Protein AF-A0A4Y2VNT8-F1 (afdb_monomer_lite)

Sequence (106 aa):
MLQHARERRLNVIEGQNHHQIQTFYAARTVLYPIVEEHNCGEMDNFCLKCLGLYFRDEKNTIGIYTHCCHNGNIIEQALVYPVEMKGLMDGSDELSVHFKNNIRSY

Radius of gyration: 24.57 Å; chains: 1; bounding box: 36×56×62 Å

Secondary structure (DSSP, 8-state):
-HHHHHHHHHHHHHHHHHHHHHHHHHHHHHHS------------EE-TTT--EE-GGGB-TTS-BTTSSSSS-----SS---HHHHHHHHT-STTHHHHHHHHT--

pLDDT: mean 75.54, std 9.78, range [48.78, 87.62]

Structure (mmCIF, N/CA/C/O backbone):
data_AF-A0A4Y2VNT8-F1
#
_entry.id   AF-A0A4Y2VNT8-F1
#
loop_
_atom_site.group_PDB
_atom_site.id
_atom_site.type_symbol
_atom_site.label_atom_id
_atom_site.label_alt_id
_atom_site.label_comp_id
_atom_site.label_asym_id
_atom_site.label_entity_id
_atom_site.label_seq_id
_atom_site.pdbx_PDB_ins_code
_atom_site.Cartn_x
_atom_site.Cartn_y
_atom_site.Cartn_z
_atom_site.occupancy
_atom_site.B_iso_or_equiv
_atom_site.auth_seq_id
_atom_site.auth_comp_id
_atom_site.auth_asym_id
_atom_site.auth_atom_id
_atom_site.pdbx_PDB_model_num
ATOM 1 N N . MET A 1 1 ? 4.651 38.439 -46.173 1.00 63.12 1 MET A N 1
ATOM 2 C CA . MET A 1 1 ? 3.188 38.505 -45.921 1.00 63.12 1 MET A CA 1
ATOM 3 C C . MET A 1 1 ? 2.606 37.164 -45.453 1.00 63.12 1 MET A C 1
ATOM 5 O O . MET A 1 1 ? 1.991 37.135 -44.397 1.00 63.12 1 MET A O 1
ATOM 9 N N . LEU A 1 2 ? 2.826 36.052 -46.172 1.00 70.25 2 LEU A N 1
ATOM 10 C CA . LEU A 1 2 ? 2.272 34.722 -45.838 1.00 70.25 2 LEU A CA 1
ATOM 11 C C . LEU A 1 2 ? 2.840 34.076 -44.556 1.00 70.25 2 LEU A C 1
ATOM 13 O O . LEU A 1 2 ? 2.074 33.514 -43.779 1.00 70.25 2 LEU A O 1
ATOM 17 N N . GLN A 1 3 ? 4.149 34.190 -44.303 1.00 70.50 3 GLN A N 1
ATOM 18 C CA . GLN A 1 3 ? 4.780 33.664 -43.078 1.00 70.50 3 GLN A CA 1
ATOM 19 C C . GLN A 1 3 ? 4.243 34.352 -41.819 1.00 70.50 3 GLN A C 1
ATOM 21 O O . GLN A 1 3 ? 3.778 33.680 -40.909 1.00 70.50 3 GLN A O 1
ATOM 26 N N . HIS A 1 4 ? 4.156 35.683 -41.835 1.00 76.00 4 HIS A N 1
ATOM 27 C CA . HIS A 1 4 ? 3.609 36.460 -40.721 1.00 76.00 4 HIS A CA 1
ATOM 28 C C . HIS A 1 4 ? 2.124 36.152 -40.428 1.00 76.00 4 HIS A C 1
ATOM 30 O O . HIS A 1 4 ? 1.672 36.202 -39.287 1.00 76.00 4 HIS A O 1
ATOM 36 N N . ALA A 1 5 ? 1.331 35.810 -41.450 1.00 77.06 5 ALA A N 1
ATOM 37 C CA . ALA A 1 5 ? -0.046 35.349 -41.255 1.00 77.06 5 ALA A CA 1
ATOM 38 C C . ALA A 1 5 ? -0.112 33.923 -40.672 1.00 77.06 5 ALA A C 1
ATOM 40 O O . ALA A 1 5 ? -1.024 33.614 -39.904 1.00 77.06 5 ALA A O 1
ATOM 41 N N . ARG A 1 6 ? 0.854 33.061 -41.016 1.00 80.62 6 ARG A N 1
ATOM 42 C CA . ARG A 1 6 ? 0.971 31.694 -40.491 1.00 80.62 6 ARG A CA 1
ATOM 43 C C . ARG A 1 6 ? 1.437 31.689 -39.031 1.00 80.62 6 ARG A C 1
ATOM 45 O O . ARG A 1 6 ? 0.833 30.992 -38.228 1.00 80.62 6 ARG A O 1
ATOM 52 N N . GLU A 1 7 ? 2.416 32.517 -38.680 1.00 82.00 7 GLU A N 1
ATOM 53 C CA . GLU A 1 7 ? 2.878 32.713 -37.296 1.00 82.00 7 GLU A CA 1
ATOM 54 C C . GLU A 1 7 ? 1.764 33.255 -36.400 1.00 82.00 7 GLU A C 1
ATOM 56 O O . GLU A 1 7 ? 1.499 32.697 -35.342 1.00 82.00 7 GLU A O 1
ATOM 61 N N . ARG A 1 8 ? 1.018 34.274 -36.851 1.00 81.94 8 ARG A N 1
ATOM 62 C CA . ARG A 1 8 ? -0.133 34.778 -36.084 1.00 81.94 8 ARG A CA 1
ATOM 63 C C . ARG A 1 8 ? -1.202 33.711 -35.858 1.00 81.94 8 ARG A C 1
ATOM 65 O O . ARG A 1 8 ? -1.787 33.669 -34.785 1.00 81.94 8 ARG A O 1
ATOM 72 N N . ARG A 1 9 ? -1.446 32.836 -36.838 1.00 82.44 9 ARG A N 1
ATOM 73 C CA . ARG A 1 9 ? -2.377 31.707 -36.678 1.00 82.44 9 ARG A CA 1
ATOM 74 C C . ARG A 1 9 ? -1.874 30.672 -35.674 1.00 82.44 9 ARG A C 1
ATOM 76 O O . ARG A 1 9 ? -2.674 30.204 -34.874 1.00 82.44 9 ARG A O 1
ATOM 83 N N . LEU A 1 10 ? -0.584 30.345 -35.696 1.00 80.50 10 LEU A N 1
ATOM 84 C CA . LEU A 1 10 ? 0.025 29.418 -34.737 1.00 80.50 10 LEU A CA 1
ATOM 85 C C . LEU A 1 10 ? -0.051 29.969 -33.310 1.00 80.50 10 LEU A C 1
ATOM 87 O O . LEU A 1 10 ? -0.552 29.278 -32.432 1.00 80.50 10 LEU A O 1
ATOM 91 N N . ASN A 1 11 ? 0.289 31.244 -33.113 1.00 81.94 11 ASN A N 1
ATOM 92 C CA . ASN A 1 11 ? 0.220 31.894 -31.802 1.00 81.94 11 ASN A CA 1
ATOM 93 C C . ASN A 1 11 ? -1.214 31.940 -31.243 1.00 81.94 11 ASN A C 1
ATOM 95 O O . ASN A 1 11 ? -1.419 31.818 -30.038 1.00 81.94 11 ASN A O 1
ATOM 99 N N . VAL A 1 12 ? -2.224 32.103 -32.109 1.00 82.06 12 VAL A N 1
ATOM 100 C CA . VAL A 1 12 ? -3.638 32.053 -31.700 1.00 82.06 12 VAL A CA 1
ATOM 101 C C . VAL A 1 12 ? -4.037 30.641 -31.264 1.00 82.06 12 VAL A C 1
ATOM 103 O O . VAL A 1 12 ? -4.713 30.499 -30.249 1.00 82.06 12 VAL A O 1
ATOM 106 N N . ILE A 1 13 ? -3.602 29.606 -31.987 1.00 81.31 13 ILE A N 1
ATOM 107 C CA . ILE A 1 13 ? -3.890 28.205 -31.641 1.00 81.31 13 ILE A CA 1
ATOM 108 C C . ILE A 1 13 ? -3.182 27.815 -30.337 1.00 81.31 13 ILE A C 1
ATOM 110 O O . ILE A 1 13 ? -3.798 27.211 -29.464 1.00 81.31 13 ILE A O 1
ATOM 114 N N . GLU A 1 14 ? -1.917 28.197 -30.164 1.00 78.50 14 GLU A N 1
ATOM 115 C CA . GLU A 1 14 ? -1.168 27.965 -28.924 1.00 78.50 14 GLU A CA 1
ATOM 116 C C . GLU A 1 14 ? -1.807 28.682 -27.734 1.00 78.50 14 GLU A C 1
ATOM 118 O O . GLU A 1 14 ? -2.002 28.071 -26.683 1.00 78.50 14 GLU A O 1
ATOM 123 N N . GLY A 1 15 ? -2.218 29.942 -27.907 1.00 82.81 15 GLY A N 1
ATOM 124 C CA . GLY A 1 15 ? -2.935 30.691 -26.875 1.00 82.81 15 GLY A CA 1
ATOM 125 C C . GLY A 1 15 ? -4.277 30.054 -26.499 1.00 82.81 15 GLY A C 1
ATOM 126 O O . GLY A 1 15 ? -4.607 29.956 -25.317 1.00 82.81 15 GLY A O 1
ATOM 127 N N . GLN A 1 16 ? -5.033 29.562 -27.486 1.00 82.88 16 GLN A N 1
ATOM 128 C CA . GLN A 1 16 ? -6.292 28.844 -27.259 1.00 82.88 16 GLN A CA 1
ATOM 129 C C . GLN A 1 16 ? -6.076 27.516 -26.528 1.00 82.88 16 GLN A C 1
ATOM 131 O O . GLN A 1 16 ? -6.805 27.219 -25.581 1.00 82.88 16 GLN A O 1
ATOM 136 N N . ASN A 1 17 ? -5.055 26.749 -26.911 1.00 79.62 17 ASN A N 1
ATOM 137 C CA . ASN A 1 17 ? -4.695 25.503 -26.238 1.00 79.62 17 ASN A CA 1
ATOM 138 C C . ASN A 1 17 ? -4.260 25.754 -24.789 1.00 79.62 17 ASN A C 1
ATOM 140 O O . ASN A 1 17 ? -4.734 25.071 -23.882 1.00 79.62 17 ASN A O 1
ATOM 144 N N . HIS A 1 18 ? -3.425 26.769 -24.543 1.00 80.38 18 HIS A N 1
ATOM 145 C CA . HIS A 1 18 ? -3.021 27.145 -23.188 1.00 80.38 18 HIS A CA 1
ATOM 146 C C . HIS A 1 18 ? -4.217 27.513 -22.310 1.00 80.38 18 HIS A C 1
ATOM 148 O O . HIS A 1 18 ? -4.317 27.031 -21.181 1.00 80.38 18 HIS A O 1
ATOM 154 N N . HIS A 1 19 ? -5.151 28.310 -22.832 1.00 86.12 19 HIS A N 1
ATOM 155 C CA . HIS A 1 19 ? -6.368 28.664 -22.108 1.00 86.12 19 HIS A CA 1
ATOM 156 C C . HIS A 1 19 ? -7.231 27.428 -21.809 1.00 86.12 19 HIS A C 1
ATOM 158 O O . HIS A 1 19 ? -7.741 27.284 -20.697 1.00 86.12 19 HIS A O 1
ATOM 164 N N . GLN A 1 20 ? -7.414 26.520 -22.772 1.00 82.88 20 GLN A N 1
ATOM 165 C CA . GLN A 1 20 ? -8.199 25.296 -22.570 1.00 82.88 20 GLN A CA 1
ATOM 166 C C . GLN A 1 20 ? -7.584 24.389 -21.502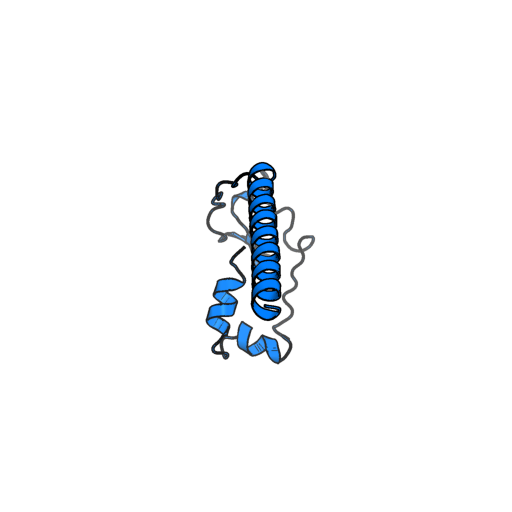 1.00 82.88 20 GLN A C 1
ATOM 168 O O . GLN A 1 20 ? -8.297 23.916 -20.618 1.00 82.88 20 GLN A O 1
ATOM 173 N N . ILE A 1 21 ? -6.264 24.210 -21.532 1.00 80.56 21 ILE A N 1
ATOM 174 C CA . ILE A 1 21 ? -5.527 23.432 -20.533 1.00 80.56 21 ILE A CA 1
ATOM 175 C C . ILE A 1 21 ? -5.665 24.070 -19.143 1.00 80.56 21 ILE A C 1
ATOM 177 O O . ILE A 1 21 ? -5.999 23.381 -18.180 1.00 80.56 21 ILE A O 1
ATOM 181 N N . GLN A 1 22 ? -5.483 25.389 -19.025 1.00 81.56 22 GLN A N 1
ATOM 182 C CA . GLN A 1 22 ? -5.681 26.104 -17.757 1.00 81.56 22 GLN A CA 1
ATOM 183 C C . GLN A 1 22 ? -7.111 25.955 -17.229 1.00 81.56 22 GLN A C 1
ATOM 185 O O . GLN A 1 22 ? -7.306 25.702 -16.043 1.00 81.56 22 GLN A O 1
ATOM 190 N N . THR A 1 23 ? -8.107 26.047 -18.111 1.00 84.31 23 THR A N 1
ATOM 191 C CA . THR A 1 23 ? -9.521 25.872 -17.749 1.00 84.31 23 THR A CA 1
ATOM 192 C C . THR A 1 23 ? -9.792 24.452 -17.253 1.00 84.31 23 THR A C 1
ATOM 194 O O . THR A 1 23 ? -10.501 24.274 -16.266 1.00 84.31 23 THR A O 1
ATOM 197 N N . PHE A 1 24 ? -9.193 23.439 -17.885 1.00 79.12 24 PHE A N 1
ATOM 198 C CA . PHE A 1 24 ? -9.301 22.045 -17.456 1.00 79.12 24 PHE A CA 1
ATOM 199 C C . PHE A 1 24 ? -8.722 21.830 -16.051 1.00 79.12 24 PHE A C 1
ATOM 201 O O . PHE A 1 24 ? -9.385 21.242 -15.196 1.00 79.12 24 PHE A O 1
ATOM 208 N N . TYR A 1 25 ? -7.520 22.346 -15.774 1.00 73.12 25 TYR A N 1
ATOM 209 C CA . TYR A 1 25 ? -6.909 22.226 -14.447 1.00 73.12 25 TYR A CA 1
ATOM 210 C C . TYR A 1 25 ? -7.654 23.033 -13.376 1.00 73.12 25 TYR A C 1
ATOM 212 O O . TYR A 1 25 ? -7.802 22.546 -12.257 1.00 73.12 25 TYR A O 1
ATOM 220 N N . ALA A 1 26 ? -8.189 24.209 -13.715 1.00 77.62 26 ALA A N 1
ATOM 221 C CA . ALA A 1 26 ? -9.023 24.999 -12.809 1.00 77.62 26 ALA A CA 1
ATOM 222 C C . ALA A 1 26 ? -10.375 24.324 -12.509 1.00 77.62 26 ALA A C 1
ATOM 224 O O . ALA A 1 26 ? -10.855 24.368 -11.382 1.00 77.62 26 ALA A O 1
ATOM 225 N N . ALA A 1 27 ? -10.992 23.656 -13.487 1.00 77.06 27 ALA A N 1
ATOM 226 C CA . ALA A 1 27 ? -12.203 22.870 -13.251 1.00 77.06 27 ALA A CA 1
ATOM 227 C C . ALA A 1 27 ? -11.910 21.617 -12.408 1.00 77.06 27 ALA A C 1
ATOM 229 O O . ALA A 1 27 ? -12.705 21.255 -11.540 1.00 77.06 27 ALA A O 1
ATOM 230 N N . ARG A 1 28 ? -10.749 20.979 -12.616 1.00 73.50 28 ARG A N 1
ATOM 231 C CA . ARG A 1 28 ? -10.302 19.826 -11.824 1.00 73.50 28 ARG A CA 1
ATOM 232 C C . ARG A 1 28 ? -10.145 20.172 -10.345 1.00 73.50 28 ARG A C 1
ATOM 234 O O . ARG A 1 28 ? -10.565 19.366 -9.528 1.00 73.50 28 ARG A O 1
ATOM 241 N N . THR A 1 29 ? -9.579 21.325 -9.990 1.00 64.56 29 THR A N 1
ATOM 242 C CA . THR A 1 29 ? -9.424 21.725 -8.576 1.00 64.56 29 THR A CA 1
ATOM 243 C C . THR A 1 29 ? -10.756 22.030 -7.890 1.00 64.56 29 THR A C 1
ATOM 245 O O . THR A 1 29 ? -10.866 21.854 -6.681 1.00 64.56 29 THR A O 1
ATOM 248 N N . VAL A 1 30 ? -11.777 22.451 -8.644 1.00 73.56 30 VAL A N 1
ATOM 249 C CA . VAL A 1 30 ? -13.142 22.647 -8.127 1.00 73.56 30 VAL A CA 1
ATOM 250 C C . VAL A 1 30 ? -13.873 21.312 -7.954 1.00 73.56 30 VAL A C 1
ATOM 252 O O . VAL A 1 30 ? -14.609 21.140 -6.986 1.00 73.56 30 VAL A O 1
ATOM 255 N N . LEU A 1 31 ? -13.678 20.364 -8.878 1.00 69.31 31 LEU A N 1
ATOM 256 C CA . LEU A 1 31 ? -14.350 19.059 -8.850 1.00 69.31 31 LEU A CA 1
ATOM 257 C C . LEU A 1 31 ? -13.681 18.060 -7.889 1.00 69.31 31 LEU A C 1
ATOM 259 O O . LEU A 1 31 ? -14.360 17.241 -7.276 1.00 69.31 31 LEU A O 1
ATOM 263 N N . TYR A 1 32 ? -12.359 18.145 -7.752 1.00 67.88 32 TYR A N 1
ATOM 264 C CA . TYR A 1 32 ? -11.536 17.355 -6.843 1.00 67.88 32 TYR A CA 1
ATOM 265 C C . TYR A 1 32 ? -10.741 18.327 -5.966 1.00 67.88 32 TYR A C 1
ATOM 267 O O . TYR A 1 32 ? -9.623 18.699 -6.344 1.00 67.88 32 TYR A O 1
ATOM 275 N N . PRO A 1 33 ? -11.312 18.790 -4.836 1.00 71.25 33 PRO A N 1
ATOM 276 C CA . PRO A 1 33 ? -10.572 19.633 -3.909 1.00 71.25 33 PRO A CA 1
ATOM 277 C C . PRO A 1 33 ? -9.279 18.922 -3.511 1.00 71.25 33 PRO A C 1
ATOM 279 O O . PRO A 1 33 ? -9.234 17.691 -3.462 1.00 71.25 33 PRO A O 1
ATOM 282 N N . ILE A 1 34 ? -8.226 19.699 -3.255 1.00 70.75 34 ILE A N 1
ATOM 283 C CA . ILE A 1 34 ? -6.964 19.168 -2.739 1.00 70.75 34 ILE A CA 1
ATOM 284 C C . ILE A 1 34 ? -7.302 18.435 -1.440 1.00 70.75 34 ILE A C 1
ATOM 286 O O . ILE A 1 34 ? -7.673 19.062 -0.449 1.00 70.75 34 ILE A O 1
ATOM 290 N N . VAL A 1 35 ? -7.265 17.106 -1.487 1.00 68.62 35 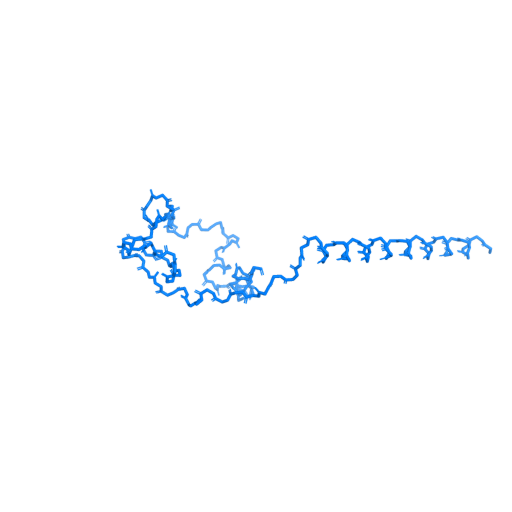VAL A N 1
ATOM 291 C CA . VAL A 1 35 ? -7.476 16.265 -0.315 1.00 68.62 35 VAL A CA 1
ATOM 292 C C . VAL A 1 35 ? -6.206 16.389 0.512 1.00 68.62 35 VAL A C 1
ATOM 294 O O . VAL A 1 35 ? -5.116 16.181 -0.019 1.00 68.62 35 VAL A O 1
ATOM 297 N N . GLU A 1 36 ? -6.334 16.787 1.776 1.00 72.88 36 GLU A N 1
ATOM 298 C CA . GLU A 1 36 ? -5.187 16.811 2.679 1.00 72.88 36 GLU A CA 1
ATOM 299 C C . GLU A 1 36 ? -4.576 15.410 2.751 1.00 72.88 36 GLU A C 1
ATOM 301 O O . GLU A 1 36 ? -5.293 14.415 2.898 1.00 72.88 36 GLU A O 1
ATOM 306 N N . GLU A 1 37 ? -3.251 15.331 2.618 1.00 72.25 37 GLU A N 1
ATOM 307 C CA . GLU A 1 37 ? -2.531 14.072 2.759 1.00 72.25 37 GLU A CA 1
ATOM 308 C C . GLU A 1 37 ? -2.773 13.520 4.166 1.00 72.25 37 GLU A C 1
ATOM 310 O O . GLU A 1 37 ? -2.323 14.076 5.170 1.00 72.25 37 GLU A O 1
ATOM 315 N N . HIS A 1 38 ? -3.523 12.422 4.245 1.00 77.88 38 HIS A N 1
ATOM 316 C CA . HIS A 1 38 ? -3.756 11.737 5.502 1.00 77.88 38 HIS A CA 1
ATOM 317 C C . HIS A 1 38 ? -2.649 10.710 5.730 1.00 77.88 38 HIS A C 1
ATOM 319 O O . HIS A 1 38 ? -2.493 9.764 4.960 1.00 77.88 38 HIS A O 1
ATOM 325 N N . ASN A 1 39 ? -1.877 10.896 6.800 1.00 79.19 39 ASN A N 1
ATOM 326 C CA . ASN A 1 39 ? -0.864 9.931 7.203 1.00 79.19 39 ASN A CA 1
ATOM 327 C C . ASN A 1 39 ? -1.530 8.728 7.895 1.00 79.19 39 ASN A C 1
ATOM 329 O O . ASN A 1 39 ? -1.996 8.846 9.028 1.00 79.19 39 ASN A O 1
ATOM 333 N N . CYS A 1 40 ? -1.522 7.571 7.229 1.00 80.25 40 CYS A N 1
ATOM 334 C CA . CYS A 1 40 ? -2.045 6.299 7.747 1.00 80.25 40 CYS A CA 1
ATOM 335 C C . CYS A 1 40 ? -1.101 5.584 8.742 1.00 80.25 40 CYS A C 1
ATOM 337 O O . CYS A 1 40 ? -1.396 4.475 9.192 1.00 80.25 40 CYS A O 1
ATOM 339 N N . GLY A 1 41 ? 0.035 6.196 9.088 1.00 85.75 41 GLY A N 1
ATOM 340 C CA . GLY A 1 41 ? 1.086 5.624 9.928 1.00 85.75 41 GLY A CA 1
ATOM 341 C C . GLY A 1 41 ? 2.063 4.726 9.163 1.00 85.75 41 GLY A C 1
ATOM 342 O O . GLY A 1 41 ? 2.019 4.619 7.940 1.00 85.75 41 GLY A O 1
ATOM 343 N N . GLU A 1 42 ? 2.966 4.074 9.897 1.00 85.69 42 GLU A N 1
ATOM 344 C CA . GLU A 1 42 ? 3.932 3.122 9.335 1.00 85.69 42 GLU A CA 1
ATOM 345 C C . GLU A 1 42 ? 3.251 1.791 8.957 1.00 85.69 42 GLU A C 1
ATOM 347 O O . GLU A 1 42 ? 2.418 1.266 9.700 1.00 85.69 42 GLU A O 1
ATOM 352 N N . MET A 1 43 ? 3.626 1.215 7.811 1.00 84.56 43 MET A N 1
ATOM 353 C CA . MET A 1 43 ? 3.115 -0.076 7.320 1.00 84.56 43 MET A CA 1
ATOM 354 C C . MET A 1 43 ? 3.976 -1.242 7.841 1.00 84.56 43 MET A C 1
ATOM 356 O O . MET A 1 43 ? 4.626 -1.957 7.077 1.00 84.56 43 MET A O 1
ATOM 360 N N . ASP A 1 44 ? 4.043 -1.391 9.163 1.00 85.31 44 ASP A N 1
ATOM 361 C CA . ASP A 1 44 ? 4.966 -2.293 9.869 1.00 85.31 44 ASP A CA 1
ATOM 362 C C . ASP A 1 44 ? 4.300 -3.560 10.431 1.00 85.31 44 ASP A C 1
ATOM 364 O O . ASP A 1 44 ? 4.975 -4.474 10.918 1.00 85.31 44 ASP A O 1
ATOM 368 N N . ASN A 1 45 ? 2.970 -3.653 10.373 1.00 84.06 45 ASN A N 1
ATOM 369 C CA . ASN A 1 45 ? 2.274 -4.778 10.964 1.00 84.06 45 ASN A CA 1
ATOM 370 C C . ASN A 1 45 ? 2.208 -5.945 9.972 1.00 84.06 45 ASN A C 1
ATOM 372 O O . ASN A 1 45 ? 1.484 -5.901 8.980 1.00 84.06 45 ASN A O 1
ATOM 376 N N . PHE A 1 46 ? 2.894 -7.041 10.286 1.00 82.00 46 PHE A N 1
ATOM 377 C CA . PHE A 1 46 ? 2.945 -8.214 9.420 1.00 82.00 46 PHE A CA 1
ATOM 378 C C . PHE A 1 46 ? 1.983 -9.324 9.859 1.00 82.00 46 PHE A C 1
ATOM 380 O O . PHE A 1 46 ? 1.777 -9.603 11.043 1.00 82.00 46 PHE A O 1
ATOM 387 N N . CYS A 1 47 ? 1.392 -9.995 8.879 1.00 78.38 47 CYS A N 1
ATOM 388 C CA . CYS A 1 47 ? 0.533 -11.151 9.082 1.00 78.38 47 CYS A CA 1
ATOM 389 C C . CYS A 1 47 ? 1.403 -12.414 9.162 1.00 78.38 47 CYS A C 1
ATOM 391 O O . CYS A 1 47 ? 1.976 -12.834 8.164 1.00 78.38 47 CYS A O 1
ATOM 393 N N . LEU A 1 48 ? 1.486 -13.065 10.326 1.00 79.75 48 LEU A N 1
ATOM 394 C CA . LEU A 1 48 ? 2.384 -14.215 10.560 1.00 79.75 48 LEU A CA 1
ATOM 395 C C . LEU A 1 48 ? 2.170 -15.416 9.619 1.00 79.75 48 LEU A C 1
ATOM 397 O O . LEU A 1 48 ? 3.037 -16.279 9.522 1.00 79.75 48 LEU A O 1
ATOM 401 N N . LYS A 1 49 ? 1.019 -15.492 8.942 1.00 75.88 49 LYS A N 1
ATOM 402 C CA . LYS A 1 49 ? 0.638 -16.629 8.096 1.00 75.88 49 LYS A CA 1
ATOM 403 C C . LYS A 1 49 ? 0.966 -16.442 6.606 1.00 75.88 49 LYS A C 1
ATOM 405 O O . LYS A 1 49 ? 1.317 -17.427 5.970 1.00 75.88 49 LYS A O 1
ATOM 410 N N . CYS A 1 50 ? 0.884 -15.230 6.047 1.00 76.88 50 CYS A N 1
ATOM 411 C CA . CYS A 1 50 ? 1.284 -14.959 4.650 1.00 76.88 50 CYS A CA 1
ATOM 412 C C . CYS A 1 50 ? 2.369 -13.887 4.515 1.00 76.88 50 CYS A C 1
ATOM 414 O O . CYS A 1 50 ? 2.689 -13.490 3.402 1.00 76.88 50 CYS A O 1
ATOM 416 N N . LEU A 1 51 ? 2.893 -13.392 5.638 1.00 76.31 51 LEU A N 1
ATOM 417 C CA . LEU A 1 51 ? 3.919 -12.351 5.731 1.00 76.31 51 LEU A CA 1
ATOM 418 C C . LEU A 1 51 ? 3.543 -11.005 5.086 1.00 76.31 51 LEU A C 1
ATOM 420 O O . LEU A 1 51 ? 4.398 -10.139 4.942 1.00 76.31 51 LEU A O 1
ATOM 424 N N . GLY A 1 52 ? 2.265 -10.798 4.748 1.00 78.94 52 GLY A N 1
ATOM 425 C CA . GLY A 1 52 ? 1.776 -9.527 4.211 1.00 78.94 52 GLY A CA 1
ATOM 426 C C . GLY A 1 52 ? 1.918 -8.393 5.227 1.00 78.94 52 GLY A C 1
ATOM 427 O O . GLY A 1 52 ? 1.683 -8.614 6.417 1.00 78.94 52 GLY A O 1
ATOM 428 N N . LEU A 1 53 ? 2.299 -7.209 4.748 1.00 82.25 53 LEU A N 1
ATOM 429 C CA . LEU A 1 53 ? 2.385 -5.971 5.526 1.00 82.25 53 LEU A CA 1
ATOM 430 C C . LEU A 1 53 ? 1.065 -5.205 5.444 1.00 82.25 53 LEU A C 1
ATOM 432 O O . LEU A 1 53 ? 0.448 -5.158 4.382 1.00 82.25 53 LEU A O 1
ATOM 436 N N . TYR A 1 54 ? 0.668 -4.609 6.562 1.00 82.25 54 TYR A N 1
ATOM 437 C CA . TYR A 1 54 ? -0.591 -3.895 6.730 1.00 82.25 54 TYR A CA 1
ATOM 438 C C . TYR A 1 54 ? -0.373 -2.638 7.573 1.00 82.25 54 TYR A C 1
ATOM 440 O O . TYR A 1 54 ? 0.527 -2.590 8.423 1.00 82.25 54 TYR A O 1
ATOM 448 N N . PHE A 1 55 ? -1.224 -1.637 7.372 1.00 87.62 55 PHE A N 1
ATOM 449 C CA . PHE A 1 55 ? -1.323 -0.512 8.296 1.00 87.62 55 PHE A CA 1
ATOM 450 C C . PHE A 1 55 ? -2.052 -0.951 9.563 1.00 87.62 55 PHE A C 1
ATOM 452 O O . PHE A 1 55 ? -2.906 -1.843 9.556 1.00 87.62 55 PHE A O 1
ATOM 459 N N . ARG A 1 56 ? -1.738 -0.296 10.681 1.00 85.12 56 ARG A N 1
ATOM 460 C CA . ARG A 1 56 ? -2.343 -0.623 11.978 1.00 85.12 56 ARG A CA 1
ATOM 461 C C . ARG A 1 56 ? -3.872 -0.566 11.941 1.00 85.12 56 ARG A C 1
ATOM 463 O O . ARG A 1 56 ? -4.529 -1.435 12.513 1.00 85.12 56 ARG A O 1
ATOM 470 N N . ASP A 1 57 ? -4.410 0.429 11.246 1.00 85.44 57 ASP A N 1
ATOM 471 C CA . ASP A 1 57 ? -5.837 0.746 11.249 1.00 85.44 57 ASP A CA 1
ATOM 472 C C . ASP A 1 57 ? -6.645 -0.126 10.262 1.00 85.44 57 ASP A C 1
ATOM 474 O O . ASP A 1 57 ? -7.871 -0.079 10.247 1.00 85.44 57 ASP A O 1
ATOM 478 N N . GLU A 1 58 ? -5.979 -0.994 9.490 1.00 85.38 58 GLU A N 1
ATOM 479 C CA . GLU A 1 58 ? -6.632 -2.011 8.650 1.00 85.38 58 GLU A CA 1
ATOM 480 C C . GLU A 1 58 ? -7.132 -3.222 9.457 1.00 85.38 58 GLU A C 1
ATOM 482 O O . GLU A 1 58 ? -7.893 -4.049 8.941 1.00 85.38 58 GLU A O 1
ATOM 487 N N . LYS A 1 59 ? -6.724 -3.360 10.729 1.00 84.75 59 LYS A N 1
ATOM 488 C CA . LYS A 1 59 ? -7.307 -4.364 11.628 1.00 84.75 59 LYS A CA 1
ATOM 489 C C . LYS A 1 59 ? -8.729 -3.960 11.984 1.00 84.75 59 LYS A C 1
ATOM 491 O O . LYS A 1 59 ? -8.987 -2.850 12.440 1.00 84.75 59 LYS A O 1
ATOM 496 N N . ASN A 1 60 ? -9.652 -4.907 11.875 1.00 83.00 60 ASN A N 1
ATOM 497 C CA . ASN A 1 60 ? -10.983 -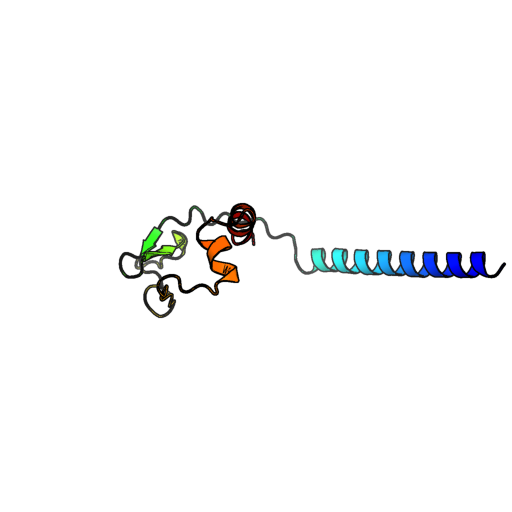4.716 12.434 1.00 83.00 60 ASN A CA 1
ATOM 498 C C . ASN A 1 60 ? -10.943 -4.680 13.978 1.00 83.00 60 ASN A C 1
ATOM 500 O O . ASN A 1 60 ? -9.927 -4.976 14.608 1.00 83.00 60 ASN A O 1
ATOM 504 N N . THR A 1 61 ? -12.082 -4.388 14.608 1.00 85.94 61 THR A N 1
ATOM 505 C CA . THR A 1 61 ? -12.231 -4.378 16.079 1.00 85.94 61 THR A CA 1
ATOM 506 C C . THR A 1 61 ? -11.924 -5.722 16.749 1.00 85.94 61 THR A C 1
ATOM 508 O O . THR A 1 61 ? -11.703 -5.774 17.955 1.00 85.94 61 THR A O 1
ATOM 511 N N . ILE A 1 62 ? -11.889 -6.806 15.973 1.00 82.94 62 ILE A N 1
ATOM 512 C CA . ILE A 1 62 ? -11.569 -8.171 16.409 1.00 82.94 62 ILE A CA 1
ATOM 513 C C . ILE A 1 62 ? -10.049 -8.435 16.299 1.00 82.94 62 ILE A C 1
ATOM 515 O O . ILE A 1 62 ? -9.553 -9.463 16.751 1.00 82.94 62 ILE A O 1
ATOM 519 N N . GLY A 1 63 ? -9.278 -7.499 15.737 1.00 81.56 63 GLY A N 1
ATOM 520 C CA . GLY A 1 63 ? -7.829 -7.600 15.568 1.00 81.56 63 GLY A CA 1
ATOM 521 C C . GLY A 1 63 ? -7.395 -8.401 14.338 1.00 81.56 63 GLY A C 1
ATOM 522 O O . GLY A 1 63 ? -6.235 -8.801 14.253 1.00 81.56 63 GLY A O 1
ATOM 523 N N . ILE A 1 64 ? -8.304 -8.649 13.391 1.00 78.12 64 ILE A N 1
ATOM 524 C CA . ILE A 1 64 ? -8.060 -9.439 12.178 1.00 78.12 64 ILE A CA 1
ATOM 525 C C . ILE A 1 64 ? -8.054 -8.519 10.955 1.00 78.12 64 ILE A C 1
ATOM 527 O O . ILE A 1 64 ? -8.909 -7.646 10.809 1.00 78.12 64 ILE A O 1
ATOM 531 N N . TYR A 1 65 ? -7.121 -8.767 10.039 1.00 79.81 65 TYR A N 1
ATOM 532 C CA . TYR A 1 65 ? -7.135 -8.177 8.705 1.00 79.81 65 TYR A CA 1
ATOM 533 C C . TYR A 1 65 ? -8.162 -8.889 7.837 1.00 79.81 65 TYR A C 1
ATOM 535 O O . TYR A 1 65 ? -8.012 -10.074 7.525 1.00 79.81 65 TYR A O 1
ATOM 543 N N . THR A 1 66 ? -9.196 -8.161 7.432 1.00 71.31 66 THR A N 1
ATOM 544 C CA . THR A 1 66 ? -10.314 -8.688 6.635 1.00 71.31 66 THR A CA 1
ATOM 545 C C . THR A 1 66 ? -9.865 -9.315 5.313 1.00 71.31 66 THR A C 1
ATOM 547 O O . THR A 1 66 ? -10.517 -10.236 4.828 1.00 71.31 66 THR A O 1
ATOM 550 N N . HIS A 1 67 ? -8.722 -8.880 4.777 1.00 70.25 67 HIS A N 1
ATOM 551 C CA . HIS A 1 67 ? -8.162 -9.338 3.507 1.00 70.25 67 HIS A CA 1
ATOM 552 C C . HIS A 1 67 ? -6.806 -10.071 3.638 1.00 70.25 67 HIS A C 1
ATOM 554 O O . HIS A 1 67 ? -6.053 -10.116 2.674 1.00 70.25 67 HIS A O 1
ATOM 560 N N . CYS A 1 68 ? -6.437 -10.668 4.783 1.00 76.50 68 CYS A N 1
ATOM 561 C CA . CYS A 1 68 ? -5.177 -11.441 4.873 1.00 76.50 68 CYS A CA 1
ATOM 562 C C . CYS A 1 68 ? -5.319 -12.932 4.469 1.00 76.50 68 CYS A C 1
ATOM 564 O O . CYS A 1 68 ? -6.357 -13.563 4.670 1.00 76.50 68 CYS A O 1
ATOM 566 N N . CYS A 1 69 ? -4.230 -13.515 3.940 1.00 65.38 69 CYS A N 1
ATOM 567 C CA . CYS A 1 69 ? -3.924 -14.953 3.776 1.00 65.38 69 CYS A CA 1
ATOM 568 C C . CYS A 1 69 ? -4.753 -15.822 2.834 1.00 65.38 69 CYS A C 1
ATOM 570 O O . CYS A 1 69 ? -4.258 -16.899 2.520 1.00 65.38 69 CYS A O 1
ATOM 572 N N . HIS A 1 70 ? -5.967 -15.432 2.445 1.00 62.78 70 HIS A N 1
ATOM 573 C CA . HIS A 1 70 ? -6.494 -15.654 1.095 1.00 62.78 70 HIS A CA 1
ATOM 574 C C . HIS A 1 70 ? -8.008 -15.346 0.936 1.00 62.78 70 HIS A C 1
ATOM 576 O O . HIS A 1 70 ? -8.804 -16.209 0.576 1.00 62.78 70 HIS A O 1
ATOM 582 N N . ASN A 1 71 ? -8.412 -14.100 1.205 1.00 58.19 71 ASN A N 1
ATOM 583 C CA . ASN A 1 71 ? -9.089 -13.280 0.178 1.00 58.19 71 ASN A CA 1
ATOM 584 C C . ASN A 1 71 ? -8.709 -11.789 0.305 1.00 58.19 71 ASN A C 1
ATOM 586 O O . ASN A 1 71 ? -9.519 -10.870 0.174 1.00 58.19 7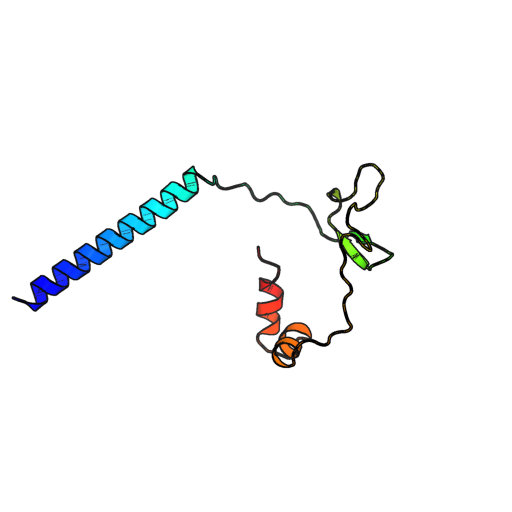1 ASN A O 1
ATOM 590 N N . GLY A 1 72 ? -7.411 -11.608 0.560 1.00 57.91 72 GLY A N 1
ATOM 591 C CA . GLY A 1 72 ? -6.500 -10.756 -0.200 1.00 57.91 72 GLY A CA 1
ATOM 592 C C . GLY A 1 72 ? -5.260 -11.608 -0.501 1.00 57.91 72 GLY A C 1
ATOM 593 O O . GLY A 1 72 ? -4.404 -11.841 0.354 1.00 57.91 72 GLY A O 1
ATOM 594 N N . ASN A 1 73 ? -5.234 -12.209 -1.692 1.00 50.41 73 ASN A N 1
ATOM 595 C CA . ASN A 1 73 ? -4.262 -13.245 -2.034 1.00 50.41 73 ASN A CA 1
ATOM 596 C C . ASN A 1 73 ? -3.027 -12.637 -2.692 1.00 50.41 73 ASN A C 1
ATOM 598 O O . ASN A 1 73 ? -3.110 -12.245 -3.849 1.00 50.41 73 ASN A O 1
ATOM 602 N N . ILE A 1 74 ? -1.870 -12.666 -2.022 1.00 50.94 74 ILE A N 1
ATOM 603 C CA . ILE A 1 74 ? -0.570 -12.630 -2.705 1.00 50.94 74 ILE A CA 1
ATOM 604 C C . ILE A 1 74 ? 0.124 -13.961 -2.431 1.00 50.94 74 ILE A C 1
ATOM 606 O O . ILE A 1 74 ? 0.456 -14.281 -1.292 1.00 50.94 74 ILE A O 1
ATOM 610 N N . ILE A 1 75 ? 0.291 -14.749 -3.490 1.00 52.00 75 ILE A N 1
ATOM 611 C CA . ILE A 1 75 ? 1.297 -15.806 -3.544 1.00 52.00 75 ILE A CA 1
ATOM 612 C C . ILE A 1 75 ? 2.485 -15.160 -4.242 1.00 52.00 75 ILE A C 1
ATOM 614 O O . ILE A 1 75 ? 2.447 -14.964 -5.457 1.00 52.00 75 ILE A O 1
ATOM 618 N N . GLU A 1 76 ? 3.517 -14.794 -3.486 1.00 50.44 76 GLU A N 1
ATOM 619 C CA . GLU A 1 76 ? 4.790 -14.411 -4.087 1.00 50.44 76 GLU A CA 1
ATOM 620 C C . GLU A 1 76 ? 5.414 -15.688 -4.656 1.00 50.44 76 GLU A C 1
ATOM 622 O O . GLU A 1 76 ? 6.018 -16.496 -3.949 1.00 50.44 76 GLU A O 1
ATOM 627 N N . GLN A 1 77 ? 5.162 -15.935 -5.943 1.00 48.78 77 GLN A N 1
ATOM 628 C CA . GLN A 1 77 ? 5.896 -16.953 -6.679 1.00 48.78 77 GLN A CA 1
ATOM 629 C C . GLN A 1 77 ? 7.364 -16.555 -6.624 1.00 48.78 77 GLN A C 1
ATO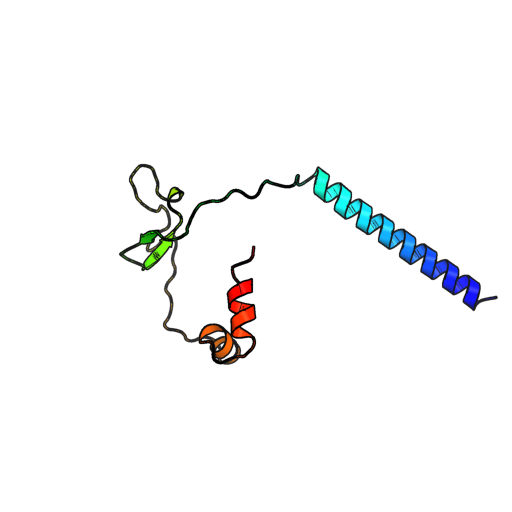M 631 O O . GLN A 1 77 ? 7.690 -15.411 -6.929 1.00 48.78 77 GLN A O 1
ATOM 636 N N . ALA A 1 78 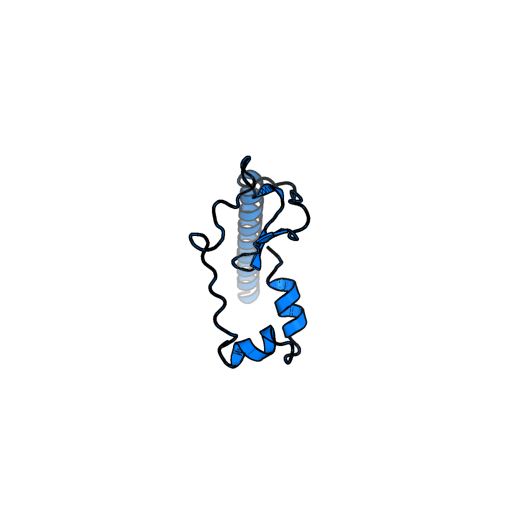? 8.224 -17.484 -6.210 1.00 54.94 78 ALA A N 1
ATOM 637 C CA . ALA A 1 78 ? 9.659 -17.284 -6.092 1.00 54.94 78 ALA A CA 1
ATOM 638 C C . ALA A 1 78 ? 10.235 -16.641 -7.368 1.00 54.94 78 ALA A C 1
ATOM 640 O O . ALA A 1 78 ? 10.502 -17.342 -8.335 1.00 54.94 78 ALA A O 1
ATOM 641 N N . LEU A 1 79 ? 10.362 -15.310 -7.352 1.00 57.34 79 LEU A N 1
ATOM 642 C CA . LEU A 1 79 ? 11.116 -14.420 -8.238 1.00 57.34 79 LEU A CA 1
ATOM 643 C C . LEU A 1 79 ? 11.427 -14.988 -9.641 1.00 57.34 79 LEU A C 1
ATOM 645 O O . LEU A 1 79 ? 12.586 -15.016 -10.050 1.00 57.34 79 LEU A O 1
ATOM 649 N N . VAL A 1 80 ? 10.417 -15.405 -10.413 1.00 63.56 80 VAL A N 1
ATOM 650 C CA . VAL A 1 80 ? 10.565 -15.550 -11.872 1.00 63.56 80 VAL A CA 1
ATOM 651 C C . VAL A 1 80 ? 10.037 -14.272 -12.502 1.00 63.56 80 VAL A C 1
ATOM 653 O O . VAL A 1 80 ? 8.997 -14.242 -13.153 1.00 63.56 80 VAL A O 1
ATOM 656 N N . TYR A 1 81 ? 10.742 -13.174 -12.246 1.00 68.25 81 TYR A N 1
ATOM 657 C CA . TYR A 1 81 ? 10.546 -11.980 -13.050 1.00 68.25 81 TYR A CA 1
ATOM 658 C C . TYR A 1 81 ? 10.986 -12.290 -14.487 1.00 68.25 81 TYR A C 1
ATOM 660 O O . TYR A 1 81 ? 11.992 -12.991 -14.663 1.00 68.25 81 TYR A O 1
ATOM 668 N N . PRO A 1 82 ? 10.283 -11.770 -15.512 1.00 74.75 82 PRO A N 1
ATOM 669 C CA . PRO A 1 82 ? 10.839 -11.688 -16.858 1.00 74.75 82 PRO A CA 1
ATOM 670 C C . PRO A 1 82 ? 12.259 -11.120 -16.782 1.00 74.75 82 PRO A C 1
ATOM 672 O O . PRO A 1 82 ? 12.543 -10.289 -15.910 1.00 74.75 82 PRO A O 1
ATOM 675 N N . VAL A 1 83 ? 13.168 -11.596 -17.634 1.00 71.94 83 VAL A N 1
ATOM 676 C CA . VAL A 1 83 ? 14.603 -11.271 -17.535 1.00 71.94 83 VAL A CA 1
ATOM 677 C C . VAL A 1 83 ? 14.845 -9.759 -17.500 1.00 71.94 83 VAL A C 1
ATOM 679 O O . VAL A 1 83 ? 15.736 -9.290 -16.797 1.00 71.94 83 VAL A O 1
ATOM 682 N N . GLU A 1 84 ? 13.978 -9.005 -18.169 1.00 76.44 84 GLU A N 1
ATOM 683 C CA . GLU A 1 84 ? 13.973 -7.549 -18.253 1.00 76.44 84 GLU A CA 1
ATOM 684 C C . GLU A 1 84 ? 13.692 -6.875 -16.902 1.00 76.44 84 GLU A C 1
ATOM 686 O O . GLU A 1 84 ? 14.225 -5.810 -16.614 1.00 76.44 84 GLU A O 1
ATOM 691 N N . MET A 1 85 ? 12.865 -7.487 -16.051 1.00 78.44 85 MET A N 1
ATOM 692 C CA . MET A 1 85 ? 12.476 -6.931 -14.749 1.00 78.44 85 MET A CA 1
ATOM 693 C C . MET A 1 85 ? 13.330 -7.459 -13.598 1.00 78.44 85 MET A C 1
ATOM 695 O O . MET A 1 85 ? 13.318 -6.888 -12.507 1.00 78.44 85 MET A O 1
ATOM 699 N N . LYS A 1 86 ? 14.082 -8.541 -13.823 1.00 81.88 86 LYS A N 1
ATOM 700 C CA . LYS A 1 86 ? 14.900 -9.164 -12.783 1.00 81.88 86 LYS A CA 1
ATOM 701 C C . LYS A 1 86 ? 15.935 -8.186 -12.227 1.00 81.88 86 LYS A C 1
ATOM 703 O O . LYS A 1 86 ? 15.997 -8.037 -11.011 1.00 81.88 86 LYS A O 1
ATOM 708 N N . GLY A 1 87 ? 16.640 -7.467 -13.105 1.00 82.06 87 GLY A N 1
ATOM 709 C CA . GLY A 1 87 ? 17.662 -6.496 -12.703 1.00 82.06 87 GLY A CA 1
ATOM 710 C C . GLY A 1 87 ? 17.110 -5.331 -11.878 1.00 82.06 87 GLY A C 1
ATOM 711 O O . GLY A 1 87 ? 17.685 -4.938 -10.858 1.00 82.06 87 GLY A O 1
ATOM 712 N N . LEU A 1 88 ? 15.925 -4.847 -12.265 1.00 84.50 88 LEU A N 1
ATOM 713 C CA . LEU A 1 88 ? 15.193 -3.793 -11.557 1.00 84.50 88 LEU A CA 1
ATOM 714 C C . LEU A 1 88 ? 14.784 -4.221 -10.138 1.00 84.50 88 LEU A C 1
ATOM 716 O O . LEU A 1 88 ? 14.854 -3.436 -9.189 1.00 84.50 88 LEU A O 1
ATOM 720 N N . MET A 1 89 ? 14.382 -5.482 -9.979 1.00 81.62 89 MET A N 1
ATOM 721 C CA . MET A 1 89 ? 13.908 -6.023 -8.705 1.00 81.62 89 MET A CA 1
ATOM 722 C C . MET A 1 89 ? 15.049 -6.476 -7.780 1.00 81.62 89 MET A C 1
ATOM 724 O O . MET A 1 89 ? 15.022 -6.168 -6.582 1.00 81.62 89 MET A O 1
ATOM 728 N N . ASP A 1 90 ? 16.073 -7.156 -8.306 1.00 81.06 90 ASP A N 1
ATOM 729 C CA . ASP A 1 90 ? 17.212 -7.668 -7.527 1.00 81.06 90 ASP A CA 1
ATOM 730 C C . ASP A 1 90 ? 18.286 -6.607 -7.225 1.00 81.06 90 ASP A C 1
ATOM 732 O O . ASP A 1 90 ? 19.108 -6.800 -6.330 1.00 81.06 90 ASP A O 1
ATOM 736 N N . GLY A 1 91 ? 18.209 -5.442 -7.875 1.00 78.56 91 GLY A N 1
ATOM 737 C CA . GLY A 1 91 ? 19.116 -4.320 -7.632 1.00 78.56 91 GLY A CA 1
ATOM 738 C C . GLY A 1 91 ? 20.410 -4.369 -8.441 1.00 78.56 91 GLY A C 1
ATOM 739 O O . GLY A 1 91 ? 21.328 -3.619 -8.123 1.00 78.56 91 GLY A O 1
ATOM 740 N N . SER A 1 92 ? 20.501 -5.239 -9.450 1.00 82.44 92 SER A N 1
ATOM 741 C CA . SER A 1 92 ? 21.660 -5.312 -10.348 1.00 82.44 92 SER A CA 1
ATOM 742 C C . SER A 1 92 ? 21.651 -4.271 -11.476 1.00 82.44 92 SER A C 1
ATOM 744 O O . SER A 1 92 ? 22.692 -4.061 -12.096 1.00 82.44 92 SER A O 1
ATOM 746 N N . ASP A 1 93 ? 20.522 -3.599 -11.724 1.00 84.56 93 ASP A N 1
ATOM 747 C CA . ASP A 1 93 ? 20.393 -2.511 -12.701 1.00 84.56 93 ASP A CA 1
ATOM 748 C C . ASP A 1 93 ? 20.581 -1.122 -12.048 1.00 84.56 93 ASP A C 1
ATOM 750 O O . ASP A 1 93 ? 20.202 -0.884 -10.899 1.00 84.56 93 ASP A O 1
ATOM 754 N N . GLU A 1 94 ? 21.163 -0.173 -12.782 1.00 85.56 94 GLU A N 1
ATOM 755 C CA . GLU A 1 94 ? 21.381 1.205 -12.316 1.00 85.56 94 GLU A CA 1
ATOM 756 C C . GLU A 1 94 ? 20.051 1.942 -12.053 1.00 85.56 94 GLU A C 1
ATOM 758 O O . GLU A 1 94 ? 19.935 2.758 -11.133 1.00 85.56 94 GLU A O 1
ATOM 763 N N . LEU A 1 95 ? 19.001 1.595 -12.801 1.00 84.06 95 LEU A N 1
ATOM 764 C CA . LEU A 1 95 ? 17.652 2.136 -12.658 1.00 84.06 95 LEU A CA 1
ATOM 765 C C . LEU A 1 95 ? 16.880 1.518 -11.487 1.00 84.06 95 LEU A C 1
ATOM 767 O O . LEU A 1 95 ? 15.823 2.041 -11.125 1.00 84.06 95 LEU A O 1
ATOM 771 N N . SER A 1 96 ? 17.385 0.458 -10.849 1.00 84.25 96 SER A N 1
ATOM 772 C CA . SER A 1 96 ? 16.699 -0.226 -9.743 1.00 84.25 96 SER A CA 1
ATOM 773 C C . SER A 1 96 ? 16.424 0.692 -8.558 1.00 84.25 96 SER A C 1
ATOM 775 O O . SER A 1 96 ? 15.387 0.566 -7.907 1.00 84.25 96 SER A O 1
ATOM 777 N N . VAL A 1 97 ? 17.320 1.647 -8.287 1.00 79.00 97 VAL A N 1
ATOM 778 C CA . VAL A 1 97 ? 17.142 2.638 -7.214 1.00 79.00 97 VAL A CA 1
ATOM 779 C C . VAL A 1 97 ? 15.951 3.543 -7.523 1.00 79.00 97 VAL A C 1
ATOM 781 O O . VAL A 1 97 ? 15.055 3.703 -6.695 1.00 79.00 97 VAL A O 1
ATOM 784 N N . HIS A 1 98 ? 15.895 4.086 -8.740 1.00 82.25 98 HIS A N 1
ATOM 785 C CA . HIS A 1 98 ? 14.787 4.929 -9.181 1.00 82.25 98 HIS A CA 1
ATOM 786 C C . HIS A 1 98 ? 13.473 4.149 -9.235 1.00 82.25 98 HIS A C 1
ATOM 788 O O . HIS A 1 98 ? 12.445 4.637 -8.775 1.00 82.25 98 HIS A O 1
ATOM 794 N N . PHE A 1 99 ? 13.501 2.924 -9.749 1.00 81.06 99 PHE A N 1
ATOM 795 C CA . PHE A 1 99 ? 12.331 2.063 -9.844 1.00 81.06 99 PHE A CA 1
ATOM 796 C C . PHE A 1 99 ? 11.742 1.737 -8.464 1.00 81.06 99 PHE A C 1
ATOM 798 O O . PHE A 1 99 ? 10.546 1.931 -8.249 1.00 81.06 99 PHE A O 1
ATOM 805 N N . LYS A 1 100 ? 12.575 1.337 -7.493 1.00 75.56 100 LYS A N 1
ATOM 806 C CA . LYS A 1 100 ? 12.129 1.040 -6.119 1.00 75.56 100 LYS A CA 1
ATOM 807 C C . LYS A 1 100 ? 11.588 2.266 -5.391 1.00 75.56 100 LYS A C 1
ATOM 809 O O . LYS A 1 100 ? 10.595 2.150 -4.676 1.00 75.56 100 LYS A O 1
ATOM 814 N N . ASN A 1 101 ? 12.206 3.427 -5.597 1.00 76.88 101 ASN A N 1
ATOM 815 C CA . ASN A 1 101 ? 11.760 4.672 -4.976 1.00 76.88 101 ASN A CA 1
ATOM 816 C C . ASN A 1 101 ? 10.424 5.163 -5.556 1.00 76.88 101 ASN A C 1
ATOM 818 O O . ASN A 1 101 ? 9.613 5.719 -4.823 1.00 76.88 101 ASN A O 1
ATOM 822 N N . ASN A 1 102 ? 10.171 4.921 -6.846 1.00 75.56 102 ASN A N 1
ATOM 823 C CA . ASN A 1 102 ? 8.974 5.412 -7.531 1.00 75.56 102 ASN A CA 1
ATOM 824 C C . ASN A 1 102 ? 7.789 4.436 -7.504 1.00 75.56 102 ASN A C 1
ATOM 826 O O . ASN A 1 102 ? 6.654 4.889 -7.564 1.00 75.56 102 ASN A O 1
ATOM 830 N N . ILE A 1 103 ? 8.004 3.120 -7.362 1.00 72.31 103 ILE A N 1
ATOM 831 C CA . ILE A 1 103 ? 6.901 2.140 -7.246 1.00 72.31 103 ILE A CA 1
ATOM 832 C C . ILE A 1 103 ? 5.971 2.434 -6.066 1.00 72.31 103 ILE A C 1
ATOM 834 O O . ILE A 1 103 ? 4.798 2.074 -6.098 1.00 72.31 103 ILE A O 1
ATOM 838 N N . ARG A 1 104 ? 6.503 3.046 -5.006 1.00 51.75 104 ARG A N 1
ATOM 839 C CA . ARG A 1 104 ? 5.753 3.369 -3.787 1.00 51.75 104 ARG A CA 1
ATOM 840 C C . ARG A 1 104 ? 5.254 4.813 -3.747 1.00 51.75 104 ARG A C 1
ATOM 842 O O . ARG A 1 104 ? 4.639 5.195 -2.758 1.00 51.75 104 ARG A O 1
ATOM 849 N N . SER A 1 105 ? 5.519 5.602 -4.788 1.00 54.16 105 SER A N 1
ATOM 850 C CA . SER A 1 105 ? 4.991 6.958 -4.914 1.00 54.16 105 SER A CA 1
ATOM 851 C C . SER A 1 105 ? 3.636 6.883 -5.615 1.00 54.16 105 SER A C 1
ATOM 853 O O . SER A 1 105 ? 3.580 6.555 -6.799 1.00 54.16 105 SER A O 1
ATOM 855 N N . TYR A 1 106 ? 2.560 7.138 -4.870 1.00 51.62 106 TYR A N 1
ATOM 856 C CA . TYR A 1 106 ? 1.203 7.281 -5.408 1.00 51.62 106 TYR A CA 1
ATOM 857 C C . TYR A 1 106 ? 0.978 8.672 -6.008 1.00 51.62 106 TYR A C 1
ATOM 859 O O . TYR A 1 106 ? 1.619 9.630 -5.518 1.00 51.62 106 TYR A O 1
#

Organism: Araneus ventricosus (NCBI:txid182803)

Foldseek 3Di:
DVVVVVVVVVVVVVVVVVVVVVVVVVVCCVVPPDDPDDDLDDQDDADPQQRDTGGCVCQDPVRDRPCPDPPVDDDPDPPPDPPVCSCLCVVVDPCVVVSVVCVPPD